Protein AF-A0A1G2WQJ9-F1 (afdb_monomer_lite)

Structure (mmCIF, N/CA/C/O backbone):
data_AF-A0A1G2WQJ9-F1
#
_entry.id   AF-A0A1G2WQJ9-F1
#
loop_
_atom_site.group_PDB
_atom_site.id
_atom_site.type_symbol
_atom_site.label_atom_id
_atom_site.label_alt_id
_atom_site.label_comp_id
_atom_site.label_asym_id
_atom_site.label_entity_id
_atom_site.label_seq_id
_atom_site.pdbx_PDB_ins_code
_atom_site.Cartn_x
_atom_site.Cartn_y
_atom_site.Cartn_z
_atom_site.occupancy
_atom_site.B_iso_or_equiv
_atom_site.auth_seq_id
_atom_site.auth_comp_id
_atom_site.auth_asym_id
_atom_site.auth_atom_id
_atom_site.pdbx_PDB_model_num
ATOM 1 N N . MET A 1 1 ? 14.738 -13.918 -32.608 1.00 37.12 1 MET A N 1
ATOM 2 C CA . MET A 1 1 ? 14.898 -15.028 -31.648 1.00 37.12 1 MET A CA 1
ATOM 3 C C . MET A 1 1 ? 13.658 -15.018 -30.781 1.00 37.12 1 MET A C 1
ATOM 5 O O . MET A 1 1 ? 13.452 -14.040 -30.079 1.00 37.12 1 MET A O 1
ATOM 9 N N . HIS A 1 2 ? 12.778 -16.006 -30.942 1.00 46.88 2 HIS A N 1
ATOM 10 C CA . HIS A 1 2 ? 11.665 -16.205 -30.018 1.00 46.88 2 HIS A CA 1
ATOM 11 C C . HIS A 1 2 ? 12.264 -16.800 -28.750 1.00 46.88 2 HIS A C 1
ATOM 13 O O . HIS A 1 2 ? 12.826 -17.891 -28.797 1.00 46.88 2 HIS A O 1
ATOM 19 N N . GLU A 1 3 ? 12.254 -16.030 -27.671 1.00 46.00 3 GLU A N 1
ATOM 20 C CA . GLU A 1 3 ? 12.701 -16.508 -26.372 1.00 46.00 3 GLU A CA 1
ATOM 21 C C . GLU A 1 3 ? 11.634 -17.474 -25.852 1.00 46.00 3 GLU A C 1
ATOM 23 O O . GLU A 1 3 ? 10.474 -17.106 -25.658 1.00 46.00 3 GLU A O 1
ATOM 28 N N . ASP A 1 4 ? 12.023 -18.742 -25.757 1.00 46.09 4 ASP A N 1
ATOM 29 C CA . ASP A 1 4 ? 11.220 -19.843 -25.244 1.00 46.09 4 ASP A CA 1
ATOM 30 C C . ASP A 1 4 ? 11.005 -19.620 -23.742 1.00 46.09 4 ASP A C 1
ATOM 32 O O . ASP A 1 4 ? 11.846 -19.953 -22.904 1.00 46.09 4 ASP A O 1
ATOM 36 N N . THR A 1 5 ? 9.898 -18.962 -23.396 1.00 47.06 5 THR A N 1
ATOM 37 C CA . THR A 1 5 ? 9.451 -18.802 -22.016 1.00 47.06 5 THR A CA 1
ATOM 38 C C . THR A 1 5 ? 8.873 -20.127 -21.547 1.00 47.06 5 THR A C 1
ATOM 40 O O . THR A 1 5 ? 7.662 -20.353 -21.546 1.00 47.06 5 THR A O 1
ATOM 43 N N . THR A 1 6 ? 9.752 -21.031 -21.113 1.00 49.62 6 THR A N 1
ATOM 44 C CA . THR A 1 6 ? 9.361 -22.164 -20.277 1.00 49.62 6 THR A CA 1
ATOM 45 C C . THR A 1 6 ? 8.461 -21.631 -19.166 1.00 49.62 6 THR A C 1
ATOM 47 O O . THR A 1 6 ? 8.930 -20.887 -18.302 1.00 49.62 6 THR A O 1
ATOM 50 N N . LYS A 1 7 ? 7.160 -21.947 -19.239 1.00 55.94 7 LYS A N 1
ATOM 51 C CA . LYS A 1 7 ? 6.136 -21.548 -18.269 1.00 55.94 7 LYS A CA 1
ATOM 52 C C . LYS A 1 7 ? 6.681 -21.743 -16.859 1.00 55.94 7 LYS A C 1
ATOM 54 O O . LYS A 1 7 ? 6.823 -22.873 -16.392 1.00 55.94 7 LYS A O 1
ATOM 59 N N . THR A 1 8 ? 6.967 -20.646 -16.172 1.00 58.47 8 THR A N 1
ATOM 60 C CA . THR A 1 8 ? 7.079 -20.664 -14.722 1.00 58.47 8 THR A CA 1
ATOM 61 C C . THR A 1 8 ? 5.731 -21.126 -14.178 1.00 58.47 8 THR A C 1
ATOM 63 O O . THR A 1 8 ? 4.676 -20.725 -14.670 1.00 58.47 8 THR A O 1
ATOM 66 N N . ASN A 1 9 ? 5.752 -22.019 -13.191 1.00 75.50 9 ASN A N 1
ATOM 67 C CA . ASN A 1 9 ? 4.560 -22.515 -12.504 1.00 75.50 9 ASN A CA 1
ATOM 68 C C . ASN A 1 9 ? 4.020 -21.415 -11.562 1.00 75.50 9 ASN A C 1
ATOM 70 O O . ASN A 1 9 ? 4.012 -21.567 -10.344 1.00 75.50 9 ASN A O 1
ATOM 74 N N . GLY A 1 10 ? 3.710 -20.250 -12.131 1.00 74.62 10 GLY A N 1
ATOM 75 C CA . GLY A 1 10 ? 3.354 -19.022 -11.435 1.00 74.62 10 GLY A CA 1
ATOM 76 C C . GLY A 1 10 ? 1.956 -18.556 -11.813 1.00 74.62 10 GLY A C 1
ATOM 77 O O . GLY A 1 10 ? 1.449 -18.852 -12.896 1.00 74.62 10 GLY A O 1
ATOM 78 N N . PHE A 1 11 ? 1.334 -17.814 -10.903 1.00 81.50 11 PHE A N 1
ATOM 79 C CA . PHE A 1 11 ? 0.052 -17.175 -11.157 1.00 81.50 11 PHE A CA 1
ATOM 80 C C . PHE A 1 11 ? 0.273 -15.822 -11.847 1.00 81.50 11 PHE A C 1
ATOM 82 O O . PHE A 1 11 ? 1.174 -15.084 -11.441 1.00 81.50 11 PHE A O 1
ATOM 89 N N . PRO A 1 12 ? -0.535 -15.469 -12.864 1.00 85.88 12 PRO A N 1
ATOM 90 C CA . PRO A 1 12 ? -0.572 -14.114 -13.400 1.00 85.88 12 PRO A CA 1
ATOM 91 C C . PRO A 1 12 ? -0.834 -13.092 -12.289 1.00 85.88 12 PRO A C 1
ATOM 93 O O . PRO A 1 12 ? -1.797 -13.243 -11.533 1.00 85.88 12 PRO A O 1
ATOM 96 N N . PHE A 1 13 ? 0.005 -12.059 -12.218 1.00 87.75 13 PHE A N 1
ATOM 97 C CA . PHE A 1 13 ? -0.117 -10.960 -11.264 1.00 87.75 13 PHE A CA 1
ATOM 98 C C . PHE A 1 13 ? -0.275 -9.642 -12.016 1.00 87.75 13 PHE A C 1
ATOM 100 O O . PHE A 1 13 ? 0.522 -9.343 -12.900 1.00 87.75 13 PHE A O 1
ATOM 107 N N . ASP A 1 14 ? -1.314 -8.894 -11.665 1.00 87.25 14 ASP A N 1
ATOM 108 C CA . ASP A 1 14 ? -1.667 -7.585 -12.210 1.00 87.25 14 ASP A CA 1
ATOM 109 C C . ASP A 1 14 ? -1.706 -7.529 -13.749 1.00 87.25 14 ASP A C 1
ATOM 111 O O . ASP A 1 14 ? -1.288 -6.574 -14.396 1.00 87.25 14 ASP A O 1
ATOM 115 N N . MET A 1 15 ? -2.223 -8.602 -14.354 1.00 87.31 15 MET A N 1
ATOM 116 C CA . MET A 1 15 ? -2.439 -8.713 -15.798 1.00 87.31 15 MET A CA 1
ATOM 117 C C . MET A 1 15 ? -3.926 -8.858 -16.117 1.00 87.31 15 MET A C 1
ATOM 119 O O . MET A 1 15 ? -4.692 -9.401 -15.319 1.00 87.31 15 MET A O 1
ATOM 123 N N . PHE A 1 16 ? -4.331 -8.429 -17.315 1.00 76.75 16 PHE A N 1
ATOM 124 C CA . PHE A 1 16 ? -5.705 -8.572 -17.800 1.00 76.75 16 PHE A CA 1
ATOM 125 C C . PHE A 1 16 ? -6.172 -10.037 -17.714 1.00 76.75 16 PHE A C 1
ATOM 127 O O . PHE A 1 16 ? -5.491 -10.936 -18.204 1.00 76.75 16 PHE A O 1
ATOM 134 N N . GLN A 1 17 ? -7.329 -10.267 -17.081 1.00 76.50 17 GLN A N 1
ATOM 135 C CA . GLN A 1 17 ? -7.894 -11.596 -16.773 1.00 76.50 17 GLN A CA 1
ATOM 136 C C . GLN A 1 17 ? -7.048 -12.485 -15.834 1.00 76.50 17 GLN A C 1
ATOM 138 O O . GLN A 1 17 ? -7.333 -13.674 -15.694 1.00 76.50 17 GLN A O 1
ATOM 143 N N . GLY A 1 18 ? -6.031 -11.935 -15.164 1.00 82.94 18 GLY A N 1
ATOM 144 C CA . GLY A 1 18 ? -5.262 -12.647 -14.146 1.00 82.94 18 GLY A CA 1
ATOM 145 C C . GLY A 1 18 ? -6.071 -12.913 -12.873 1.00 82.94 18 GLY A C 1
ATOM 146 O O . GLY A 1 18 ? -6.929 -12.119 -12.490 1.00 82.94 18 GLY A O 1
ATOM 147 N N . GLU A 1 19 ? -5.779 -14.026 -12.195 1.00 81.25 19 GLU A N 1
ATOM 148 C CA . GLU A 1 19 ? -6.438 -14.395 -10.932 1.00 81.25 19 GLU A CA 1
ATOM 149 C C . GLU A 1 19 ? -6.167 -13.376 -9.813 1.00 81.25 19 GLU A C 1
ATOM 151 O O . GLU A 1 19 ? -7.062 -13.068 -9.022 1.00 81.25 19 GLU A O 1
ATOM 156 N N . PHE A 1 20 ? -4.955 -12.816 -9.791 1.00 88.56 20 PHE A N 1
ATOM 157 C CA . PHE A 1 20 ? -4.565 -11.700 -8.935 1.00 88.56 20 PHE A CA 1
ATOM 158 C C . PHE A 1 20 ? -4.399 -10.456 -9.800 1.00 88.56 20 PHE A C 1
ATOM 160 O O . PHE A 1 20 ? -3.312 -10.161 -10.277 1.00 88.56 20 PHE A O 1
ATOM 167 N N . SER A 1 21 ? -5.499 -9.757 -10.041 1.00 91.88 21 SER A N 1
ATOM 168 C CA . SER A 1 21 ? -5.535 -8.481 -10.755 1.00 91.88 21 SER A CA 1
ATOM 169 C C . SER A 1 21 ? -6.535 -7.558 -10.060 1.00 91.88 21 SER A C 1
ATOM 171 O O . SER A 1 21 ? -7.175 -7.957 -9.083 1.00 91.88 21 SER A O 1
ATOM 173 N N . HIS A 1 22 ? -6.695 -6.349 -10.577 1.00 93.25 22 HIS A N 1
ATOM 174 C CA . HIS A 1 22 ? -7.770 -5.447 -10.204 1.00 93.25 22 HIS A CA 1
ATOM 175 C C . HIS A 1 22 ? -9.140 -6.127 -10.376 1.00 93.25 22 HIS A C 1
ATOM 177 O O . HIS A 1 22 ? -9.398 -6.795 -11.383 1.00 93.25 22 HIS A O 1
ATOM 183 N N . GLN A 1 23 ? -10.024 -5.985 -9.385 1.00 90.94 23 GLN A N 1
ATOM 184 C CA . GLN A 1 23 ? -11.363 -6.591 -9.390 1.00 90.94 23 GLN A CA 1
ATOM 185 C C . GLN A 1 23 ? -12.415 -5.567 -8.972 1.00 90.94 23 GLN A C 1
ATOM 187 O O . GLN A 1 23 ? -12.516 -5.214 -7.795 1.00 90.94 23 GLN A O 1
ATOM 192 N N . GLY A 1 24 ? -13.229 -5.119 -9.930 1.00 91.25 24 GLY A N 1
ATOM 193 C CA . GLY A 1 24 ? -14.137 -3.994 -9.708 1.00 91.25 24 GLY A CA 1
ATOM 194 C C . GLY A 1 24 ? -13.338 -2.760 -9.296 1.00 91.25 24 GLY A C 1
ATOM 195 O O . GLY A 1 24 ? -12.385 -2.400 -9.979 1.00 91.25 24 GLY A O 1
ATOM 196 N N . ASP A 1 25 ? -13.682 -2.184 -8.147 1.00 94.06 25 ASP A N 1
ATOM 197 C CA . ASP A 1 25 ? -12.982 -1.022 -7.593 1.00 94.06 25 ASP A CA 1
ATOM 198 C C . ASP A 1 25 ? -11.796 -1.403 -6.695 1.00 94.06 25 ASP A C 1
ATOM 200 O O . ASP A 1 25 ? -11.297 -0.552 -5.977 1.00 94.06 25 ASP A O 1
ATOM 204 N N . ASN A 1 26 ? -11.385 -2.669 -6.628 1.00 95.50 26 ASN A N 1
ATOM 205 C CA . ASN A 1 26 ? -10.284 -3.077 -5.755 1.00 95.50 26 ASN A CA 1
ATOM 206 C C . ASN A 1 26 ? -8.970 -3.128 -6.535 1.00 95.50 26 ASN A C 1
ATOM 208 O O . ASN A 1 26 ? -8.913 -3.764 -7.595 1.00 95.50 26 ASN A O 1
ATOM 212 N N . CYS A 1 27 ? -7.900 -2.576 -5.960 1.00 96.56 27 CYS A N 1
ATOM 213 C CA . CYS A 1 27 ? -6.543 -2.812 -6.447 1.00 96.56 27 CYS A CA 1
ATOM 214 C C . CYS A 1 27 ? -6.137 -4.285 -6.266 1.00 96.56 27 CYS A C 1
ATOM 216 O O . CYS A 1 27 ? -6.807 -5.073 -5.576 1.00 96.56 27 CYS A O 1
ATOM 218 N N . THR A 1 28 ? -5.015 -4.692 -6.863 1.00 95.81 28 THR A N 1
ATOM 219 C CA . THR A 1 28 ? -4.545 -6.085 -6.753 1.00 95.81 28 THR A CA 1
ATOM 220 C C . THR A 1 28 ? -4.282 -6.486 -5.291 1.00 95.81 28 THR A C 1
ATOM 222 O O . THR A 1 28 ? -4.615 -7.603 -4.887 1.00 95.81 28 THR A O 1
ATOM 225 N N . PHE A 1 29 ? -3.781 -5.575 -4.449 1.00 97.19 29 PHE A N 1
ATOM 226 C CA . PHE A 1 29 ? -3.535 -5.863 -3.031 1.00 97.19 29 PHE A CA 1
ATOM 227 C C . PHE A 1 29 ? -4.833 -6.073 -2.231 1.00 97.19 29 PHE A C 1
ATOM 229 O O . PHE A 1 29 ? -4.945 -7.045 -1.480 1.00 97.19 29 PHE A O 1
ATOM 236 N N . GLU A 1 30 ? -5.856 -5.241 -2.440 1.00 97.69 30 GLU A N 1
ATOM 237 C CA . GLU A 1 30 ? -7.191 -5.441 -1.854 1.00 97.69 30 GLU A CA 1
ATOM 238 C C . GLU A 1 30 ? -7.811 -6.772 -2.303 1.00 97.69 30 GLU A C 1
ATOM 240 O O . GLU A 1 30 ? -8.378 -7.516 -1.497 1.00 97.69 30 GLU A O 1
ATOM 245 N N . THR A 1 31 ? -7.648 -7.116 -3.584 1.00 95.88 31 THR A N 1
ATOM 246 C CA . THR A 1 31 ? -8.094 -8.401 -4.135 1.00 95.88 31 THR A CA 1
ATOM 247 C C . THR A 1 31 ? -7.426 -9.578 -3.427 1.00 95.88 31 THR A C 1
ATOM 249 O O . THR A 1 31 ? -8.108 -10.547 -3.083 1.00 95.88 31 THR A O 1
ATOM 252 N N . MET A 1 32 ? -6.123 -9.494 -3.141 1.00 95.88 32 MET A N 1
ATOM 253 C CA . MET A 1 32 ? -5.406 -10.523 -2.383 1.00 95.88 32 MET A CA 1
ATOM 254 C C . MET A 1 32 ? -5.932 -10.659 -0.949 1.00 95.88 32 MET A C 1
ATOM 256 O O . MET A 1 32 ? -6.200 -11.781 -0.516 1.00 95.88 32 MET A O 1
ATOM 260 N N . LEU A 1 33 ? -6.137 -9.551 -0.223 1.00 97.25 33 LEU A N 1
ATOM 261 C CA . LEU A 1 33 ? -6.694 -9.602 1.138 1.00 97.25 33 LEU A CA 1
ATOM 262 C C . LEU A 1 33 ? -8.055 -10.313 1.160 1.00 97.25 33 LEU A C 1
ATOM 264 O O . LEU A 1 33 ? -8.294 -11.171 2.016 1.00 97.25 33 LEU A O 1
ATOM 268 N N . ASN A 1 34 ? -8.912 -10.010 0.180 1.00 95.38 34 ASN A N 1
ATOM 269 C CA . ASN A 1 34 ? -10.224 -10.633 0.025 1.00 95.38 34 ASN A CA 1
ATOM 270 C C . ASN A 1 34 ? -10.121 -12.129 -0.317 1.00 95.38 34 ASN A C 1
ATOM 272 O O . ASN A 1 34 ? -10.747 -12.956 0.348 1.00 95.38 34 ASN A O 1
ATOM 276 N N . ARG A 1 35 ? -9.309 -12.495 -1.319 1.00 94.06 35 ARG A N 1
ATOM 277 C CA . ARG A 1 35 ? -9.123 -13.885 -1.781 1.00 94.06 35 ARG A CA 1
ATOM 278 C C . ARG A 1 35 ? -8.580 -14.801 -0.688 1.00 94.06 35 ARG A C 1
ATOM 280 O O . ARG A 1 35 ? -9.046 -15.929 -0.555 1.00 94.06 35 ARG A O 1
ATOM 287 N N . PHE A 1 36 ? -7.628 -14.314 0.103 1.00 95.75 36 PHE A N 1
ATOM 288 C CA . PHE A 1 36 ? -7.013 -15.082 1.186 1.00 95.75 36 PHE A CA 1
ATOM 289 C C . PHE A 1 36 ? -7.737 -14.936 2.532 1.00 95.75 36 PHE A C 1
ATOM 291 O O . PHE A 1 36 ? -7.288 -15.503 3.527 1.00 95.75 36 PHE A O 1
ATOM 298 N N . ASN A 1 37 ? -8.863 -14.211 2.581 1.00 97.00 37 ASN A N 1
ATOM 299 C CA . ASN A 1 37 ? -9.647 -13.975 3.797 1.00 97.00 37 ASN A CA 1
ATOM 300 C C . ASN A 1 37 ? -8.790 -13.422 4.961 1.00 97.00 37 ASN A C 1
ATOM 302 O O . ASN A 1 37 ? -8.952 -13.805 6.124 1.00 97.00 37 ASN A O 1
ATOM 306 N N . ILE A 1 38 ? -7.862 -12.517 4.643 1.00 98.06 38 ILE A N 1
ATOM 307 C CA . ILE A 1 38 ? -6.971 -11.881 5.616 1.00 98.06 38 ILE A CA 1
ATOM 308 C C . ILE A 1 38 ? -7.736 -10.744 6.299 1.00 98.06 38 ILE A C 1
ATOM 310 O O . ILE A 1 38 ? -8.108 -9.759 5.669 1.00 98.06 38 ILE A O 1
ATOM 314 N N . LYS A 1 39 ? -7.978 -10.874 7.609 1.00 96.62 39 LYS A N 1
ATOM 315 C CA . LYS A 1 39 ? -8.798 -9.931 8.403 1.00 96.62 39 LYS A CA 1
ATOM 316 C C . LYS A 1 39 ? -7.977 -9.009 9.305 1.00 96.62 39 LYS A C 1
ATOM 318 O O . LYS A 1 39 ? -8.445 -8.586 10.364 1.00 96.62 39 LYS A O 1
ATOM 323 N N . ASP A 1 40 ? -6.749 -8.712 8.903 1.00 97.62 40 ASP A N 1
ATOM 324 C CA . ASP A 1 40 ? -5.882 -7.813 9.652 1.00 97.62 40 ASP A CA 1
ATOM 325 C C . ASP A 1 40 ? -6.292 -6.346 9.429 1.00 97.62 40 ASP A C 1
ATOM 327 O O . ASP A 1 40 ? -6.382 -5.861 8.300 1.00 97.62 40 ASP A O 1
ATOM 331 N N . LYS A 1 41 ? -6.565 -5.631 10.526 1.00 96.62 41 LYS A N 1
ATOM 332 C CA . LYS A 1 41 ? -7.013 -4.230 10.476 1.00 96.62 41 LYS A CA 1
ATOM 333 C C . LYS A 1 41 ? -5.922 -3.283 9.976 1.00 96.62 41 LYS A C 1
ATOM 335 O O . LYS A 1 41 ? -6.242 -2.280 9.349 1.00 96.62 41 LYS A O 1
ATOM 340 N N . ILE A 1 42 ? -4.659 -3.582 10.266 1.00 97.38 42 ILE A N 1
ATOM 341 C CA . ILE A 1 42 ? -3.521 -2.779 9.825 1.00 97.38 42 ILE A CA 1
ATOM 342 C C . ILE A 1 42 ? -3.283 -3.004 8.335 1.00 97.38 42 ILE A C 1
ATOM 344 O O . ILE A 1 42 ? -3.135 -2.030 7.603 1.00 97.38 42 ILE A O 1
ATOM 348 N N . LEU A 1 43 ? -3.359 -4.251 7.858 1.00 98.06 43 LEU A N 1
ATOM 349 C CA . LEU A 1 43 ? -3.288 -4.523 6.418 1.00 98.06 43 LEU A CA 1
ATOM 350 C C . LEU A 1 43 ? -4.445 -3.883 5.652 1.00 98.06 43 LEU A C 1
ATOM 352 O O . LEU A 1 43 ? -4.217 -3.364 4.566 1.00 98.06 43 LEU A O 1
ATOM 356 N N . LYS A 1 44 ? -5.652 -3.833 6.231 1.00 97.81 44 LYS A N 1
ATOM 357 C CA . LYS A 1 44 ? -6.754 -3.059 5.648 1.00 97.81 44 LYS A CA 1
ATOM 358 C C . LYS A 1 44 ? -6.426 -1.565 5.563 1.00 97.81 44 LYS A C 1
ATOM 360 O O . LYS A 1 44 ? -6.701 -0.932 4.553 1.00 97.81 44 LYS A O 1
ATOM 365 N N . ASN A 1 45 ? -5.802 -0.988 6.589 1.00 97.56 45 ASN A N 1
ATOM 366 C CA . ASN A 1 45 ? -5.407 0.417 6.512 1.00 97.56 45 ASN A CA 1
ATOM 367 C C . ASN A 1 45 ? -4.370 0.665 5.409 1.00 97.56 45 ASN A C 1
ATOM 369 O O . ASN A 1 45 ? -4.469 1.655 4.684 1.00 97.56 45 ASN A O 1
ATOM 373 N N . ILE A 1 46 ? -3.399 -0.242 5.277 1.00 98.19 46 ILE A N 1
ATOM 374 C CA . ILE A 1 46 ? -2.391 -0.203 4.213 1.00 98.19 46 ILE A CA 1
ATOM 375 C C . ILE A 1 46 ? -3.037 -0.409 2.843 1.00 98.19 46 ILE A C 1
ATOM 377 O O . ILE A 1 46 ? -2.616 0.236 1.891 1.00 98.19 46 ILE A O 1
ATOM 381 N N . SER A 1 47 ? -4.074 -1.241 2.716 1.00 98.25 47 SER A N 1
ATOM 382 C CA . SER A 1 47 ? -4.726 -1.446 1.422 1.00 98.25 47 SER A CA 1
ATOM 383 C C . SER A 1 47 ? -5.414 -0.193 0.905 1.00 98.25 47 SER A C 1
ATOM 385 O O . SER A 1 47 ? -5.316 0.088 -0.280 1.00 98.25 47 SER A O 1
ATOM 387 N N . GLU A 1 48 ? -6.008 0.606 1.790 1.00 98.31 48 GLU A N 1
ATOM 388 C CA . GLU A 1 48 ? -6.563 1.919 1.438 1.00 98.31 48 GLU A CA 1
ATOM 389 C C . GLU A 1 48 ? -5.461 2.898 0.978 1.00 98.31 48 GLU A C 1
ATOM 391 O O . GLU A 1 48 ? -5.662 3.661 0.038 1.00 98.31 48 GLU A O 1
ATOM 396 N N . ILE A 1 49 ? -4.266 2.839 1.585 1.00 98.31 49 ILE A N 1
ATOM 397 C CA . ILE A 1 49 ? -3.095 3.621 1.142 1.00 98.31 49 ILE A CA 1
ATOM 398 C C . ILE A 1 49 ? -2.655 3.179 -0.255 1.00 98.31 49 ILE A C 1
ATOM 400 O O . ILE A 1 49 ? -2.448 4.018 -1.124 1.00 98.31 49 ILE A O 1
ATOM 404 N N . VAL A 1 50 ? -2.497 1.870 -0.471 1.00 98.12 50 VAL A N 1
ATOM 405 C CA . VAL A 1 50 ? -2.066 1.311 -1.761 1.00 98.12 50 VAL A CA 1
ATOM 406 C C . VAL A 1 50 ? -3.089 1.617 -2.852 1.00 98.12 50 VAL A C 1
ATOM 408 O O . VAL A 1 50 ? -2.692 1.987 -3.948 1.00 98.12 50 VAL A O 1
ATOM 411 N N . HIS A 1 51 ? -4.383 1.530 -2.546 1.00 98.38 51 HIS A N 1
ATOM 412 C CA . HIS A 1 51 ? -5.461 1.875 -3.467 1.00 9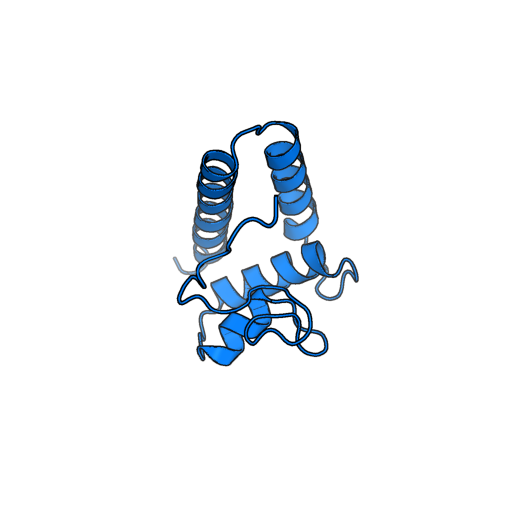8.38 51 HIS A CA 1
ATOM 413 C C . HIS A 1 51 ? -5.337 3.310 -3.987 1.00 98.38 51 HIS A C 1
ATOM 415 O O . HIS A 1 51 ? -5.311 3.517 -5.198 1.00 98.38 51 HIS A O 1
ATOM 421 N N . ASP A 1 52 ? -5.196 4.293 -3.091 1.00 97.75 52 ASP A N 1
ATOM 422 C CA . ASP A 1 52 ? -5.082 5.702 -3.486 1.00 97.75 52 ASP A CA 1
ATOM 423 C C . ASP A 1 52 ? -3.840 5.954 -4.373 1.00 97.75 52 ASP A C 1
ATOM 425 O O . ASP A 1 52 ? -3.851 6.851 -5.217 1.00 97.75 52 ASP A O 1
ATOM 429 N N . ILE A 1 53 ? -2.767 5.169 -4.203 1.00 97.44 53 ILE A N 1
ATOM 430 C CA . ILE A 1 53 ? -1.540 5.255 -5.016 1.00 97.44 53 ILE A CA 1
ATOM 431 C C . ILE A 1 53 ? -1.731 4.604 -6.394 1.00 97.44 53 ILE A C 1
ATOM 433 O O . ILE A 1 53 ? -1.287 5.157 -7.404 1.00 97.44 53 ILE A O 1
ATOM 437 N N . ASP A 1 54 ? -2.367 3.434 -6.425 1.00 96.75 54 ASP A N 1
ATOM 438 C CA . ASP A 1 54 ? -2.511 2.584 -7.608 1.00 96.75 54 ASP A CA 1
ATOM 439 C C . ASP A 1 54 ? -3.605 3.114 -8.552 1.00 96.75 54 ASP A C 1
ATOM 441 O O . ASP A 1 54 ? -3.344 3.399 -9.723 1.00 96.75 54 ASP A O 1
ATOM 445 N N . LEU A 1 55 ? -4.809 3.369 -8.022 1.00 96.00 55 LEU A N 1
ATOM 446 C CA . LEU A 1 55 ? -5.964 3.830 -8.804 1.00 96.00 55 LEU A CA 1
ATOM 447 C C . LEU A 1 55 ? -5.992 5.349 -9.011 1.00 96.00 55 LEU A C 1
ATOM 449 O O . LEU A 1 55 ? -6.573 5.818 -9.991 1.00 96.00 55 LEU A O 1
ATOM 453 N N . LYS A 1 56 ? -5.351 6.125 -8.125 1.00 94.19 56 LYS A N 1
ATOM 454 C CA . LYS A 1 56 ? -5.272 7.599 -8.198 1.00 94.19 56 LYS A CA 1
ATOM 455 C C . LYS A 1 56 ? -6.636 8.298 -8.261 1.00 94.19 56 LYS A C 1
ATOM 457 O O . LYS A 1 56 ? -6.752 9.378 -8.840 1.00 94.19 56 LYS A O 1
ATOM 462 N N . ASP A 1 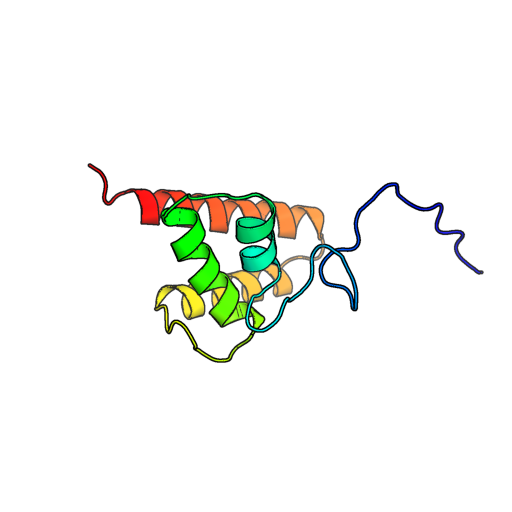57 ? -7.655 7.697 -7.659 1.00 94.62 57 ASP A N 1
ATOM 463 C CA . ASP A 1 57 ? -9.015 8.238 -7.577 1.00 94.62 57 ASP A CA 1
ATOM 464 C C . ASP A 1 57 ? -9.299 8.963 -6.246 1.00 94.62 57 ASP A C 1
ATOM 466 O O . ASP A 1 57 ? -10.374 9.534 -6.071 1.00 94.62 57 ASP A O 1
ATOM 470 N N . GLU A 1 58 ? -8.323 8.970 -5.328 1.00 92.62 58 GLU A N 1
ATOM 471 C CA . GLU A 1 58 ? -8.408 9.544 -3.978 1.00 92.62 58 GLU A CA 1
ATOM 472 C C . GLU A 1 58 ? -9.620 9.026 -3.167 1.00 92.62 58 GLU A C 1
ATOM 474 O O . GLU A 1 58 ? -10.141 9.738 -2.303 1.00 92.62 58 GLU A O 1
ATOM 479 N N . LYS A 1 59 ? -10.068 7.785 -3.417 1.00 96.38 59 LYS A N 1
ATOM 480 C CA . LYS A 1 59 ? -11.253 7.187 -2.781 1.00 96.38 59 LYS A CA 1
ATOM 481 C C . LYS A 1 59 ? -11.199 7.191 -1.255 1.00 96.38 59 LYS A C 1
ATOM 483 O O . LYS A 1 59 ? -12.225 7.435 -0.614 1.00 96.38 59 LYS A O 1
ATOM 488 N N . PHE A 1 60 ? -10.042 6.897 -0.662 1.00 97.25 60 PHE A N 1
ATOM 489 C CA . PHE A 1 60 ? -9.893 6.817 0.795 1.00 97.25 60 PHE A CA 1
ATOM 490 C C . PHE A 1 60 ? -9.298 8.087 1.406 1.00 97.25 60 PHE A C 1
ATOM 492 O O . PHE A 1 60 ? -9.539 8.381 2.581 1.00 97.25 60 PHE A O 1
ATOM 499 N N . GLY A 1 61 ? -8.546 8.861 0.623 1.00 95.06 61 GLY A N 1
ATOM 500 C CA . GLY A 1 61 ? -8.014 10.161 1.025 1.00 95.06 61 GLY A CA 1
ATOM 501 C C . GLY A 1 61 ? -7.014 10.079 2.181 1.00 95.06 61 GLY A C 1
ATOM 502 O O . GLY A 1 61 ? -6.953 10.990 3.017 1.00 95.06 61 GLY A O 1
ATOM 503 N N . ARG A 1 62 ? -6.234 8.992 2.273 1.00 93.12 62 ARG A N 1
AT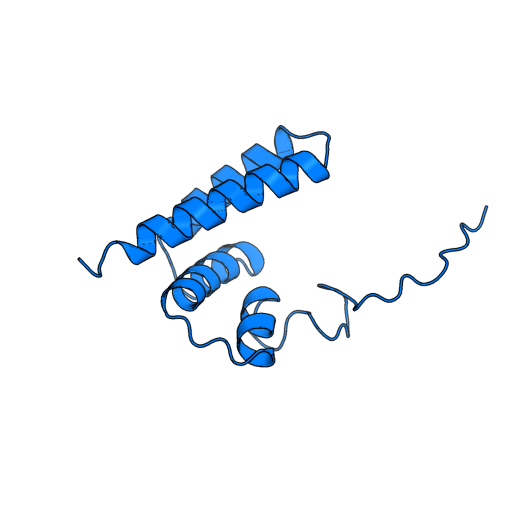OM 504 C CA . ARG A 1 62 ? -5.261 8.830 3.364 1.00 93.12 62 ARG A CA 1
ATOM 505 C C . ARG A 1 62 ? -4.093 9.800 3.220 1.00 93.12 62 ARG A C 1
ATOM 507 O O . ARG A 1 62 ? -3.474 9.912 2.163 1.00 93.12 62 ARG A O 1
ATOM 514 N N . LYS A 1 63 ? -3.723 10.474 4.314 1.00 93.31 63 LYS A N 1
ATOM 515 C CA . LYS A 1 63 ? -2.606 11.440 4.313 1.00 93.31 63 LYS A CA 1
ATOM 516 C C . LYS A 1 63 ? -1.272 10.759 4.006 1.00 93.31 63 LYS A C 1
ATOM 518 O O . LYS A 1 63 ? -0.413 11.350 3.357 1.00 93.31 63 LYS A O 1
ATOM 523 N N . GLU A 1 64 ? -1.121 9.518 4.455 1.00 95.94 64 GLU A N 1
ATOM 524 C CA . GLU A 1 64 ? 0.056 8.681 4.257 1.00 95.94 64 GLU A CA 1
ATOM 525 C C . GLU A 1 64 ? 0.296 8.368 2.773 1.00 95.94 64 GLU A C 1
ATOM 527 O O . GLU A 1 64 ? 1.451 8.288 2.361 1.00 95.94 64 GLU A O 1
ATOM 532 N N . ALA A 1 65 ? -0.760 8.261 1.953 1.00 97.38 65 ALA A N 1
ATOM 533 C CA . ALA A 1 65 ? -0.660 7.854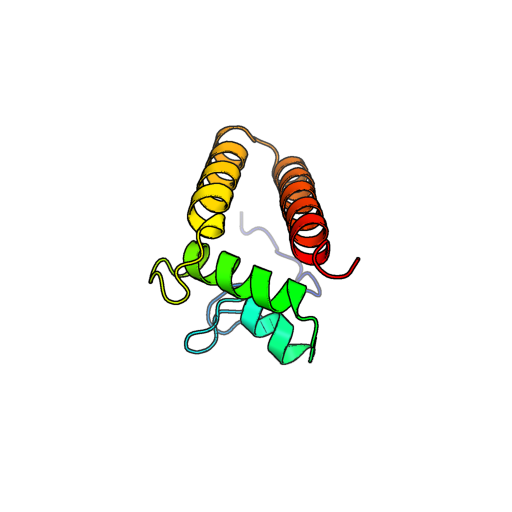 0.549 1.00 97.38 65 ALA A CA 1
ATOM 534 C C . ALA A 1 65 ? 0.258 8.765 -0.270 1.00 97.38 65 ALA A C 1
ATOM 536 O O . ALA A 1 65 ? 1.162 8.278 -0.944 1.00 97.38 65 ALA A O 1
ATOM 537 N N . LYS A 1 66 ? 0.118 10.090 -0.134 1.00 96.19 66 LYS A N 1
ATOM 538 C CA . LYS A 1 66 ? 0.972 11.057 -0.852 1.00 96.19 66 LYS A CA 1
ATOM 539 C C . LYS A 1 66 ? 2.443 10.949 -0.440 1.00 96.19 66 LYS A C 1
ATOM 541 O O . LYS A 1 66 ? 3.333 11.099 -1.276 1.00 96.19 66 LYS A O 1
ATOM 546 N N . GLY A 1 67 ? 2.702 10.684 0.841 1.00 96.88 67 GLY A N 1
ATOM 547 C CA . GLY A 1 67 ? 4.057 10.499 1.361 1.00 96.88 67 GLY A CA 1
ATOM 548 C C . GLY A 1 67 ? 4.697 9.207 0.858 1.00 96.88 67 GLY A C 1
ATOM 549 O O . GLY A 1 67 ? 5.827 9.231 0.371 1.00 96.88 67 GLY A O 1
ATOM 550 N N . ILE A 1 68 ? 3.960 8.096 0.925 1.00 98.00 68 ILE A N 1
ATOM 551 C CA . ILE A 1 68 ? 4.428 6.790 0.454 1.00 98.00 68 ILE A CA 1
ATOM 552 C C . ILE A 1 68 ? 4.644 6.803 -1.062 1.00 98.00 68 ILE A C 1
ATOM 554 O O . ILE A 1 68 ? 5.714 6.398 -1.504 1.00 98.00 68 ILE A O 1
ATOM 558 N N . ASP A 1 69 ? 3.721 7.354 -1.854 1.00 97.75 69 ASP A N 1
ATOM 559 C CA . ASP A 1 69 ? 3.900 7.520 -3.305 1.00 97.75 69 ASP A CA 1
ATOM 560 C C . ASP A 1 69 ? 5.179 8.303 -3.644 1.00 97.75 69 ASP A C 1
ATOM 562 O O . ASP A 1 69 ? 5.982 7.878 -4.475 1.00 97.75 69 ASP A O 1
ATOM 566 N N . CYS A 1 70 ? 5.425 9.420 -2.950 1.00 98.12 70 CYS A N 1
ATOM 567 C CA . CYS A 1 70 ? 6.641 10.207 -3.147 1.00 98.12 70 CYS A CA 1
ATOM 568 C C . CYS A 1 70 ? 7.917 9.396 -2.857 1.00 98.12 70 CYS A C 1
ATOM 570 O O . CYS A 1 70 ? 8.888 9.484 -3.612 1.00 98.12 70 CYS A O 1
ATOM 572 N N . ILE A 1 71 ? 7.924 8.601 -1.781 1.00 98.00 71 ILE A N 1
ATOM 573 C CA . ILE A 1 71 ? 9.056 7.731 -1.431 1.00 98.00 71 ILE A CA 1
ATOM 574 C C . ILE A 1 71 ? 9.251 6.655 -2.503 1.00 98.00 71 ILE A C 1
ATOM 576 O O . ILE A 1 71 ? 10.373 6.469 -2.974 1.00 98.00 71 ILE A O 1
ATOM 580 N N . LEU A 1 72 ? 8.179 5.975 -2.922 1.00 97.44 72 LEU A N 1
ATOM 581 C CA . LEU A 1 72 ? 8.237 4.912 -3.928 1.00 97.44 72 LEU A CA 1
ATOM 582 C C . LEU A 1 72 ? 8.751 5.436 -5.274 1.00 97.44 72 LEU A C 1
ATOM 584 O O . LEU A 1 72 ? 9.636 4.815 -5.864 1.00 97.44 72 LEU A O 1
ATOM 588 N N . ARG A 1 73 ? 8.286 6.608 -5.727 1.00 97.62 73 ARG A N 1
ATOM 589 C CA . ARG A 1 73 ? 8.813 7.268 -6.935 1.00 97.62 73 ARG A CA 1
ATOM 590 C C . ARG A 1 73 ? 10.306 7.554 -6.827 1.00 97.62 73 ARG A C 1
ATOM 592 O O . ARG A 1 73 ? 11.060 7.176 -7.720 1.00 97.62 73 ARG A O 1
ATOM 599 N N . GLY A 1 74 ? 10.751 8.108 -5.700 1.00 98.06 74 GLY A N 1
ATOM 600 C CA . GLY A 1 74 ? 12.175 8.325 -5.451 1.00 98.06 74 GLY A CA 1
ATOM 601 C C . GLY A 1 74 ? 12.988 7.025 -5.450 1.00 98.06 74 GLY A C 1
ATOM 602 O O . GLY A 1 74 ? 14.088 6.987 -6.003 1.00 98.06 74 GLY A O 1
ATOM 603 N N . LEU A 1 75 ? 12.458 5.939 -4.879 1.00 97.25 75 LEU A N 1
ATOM 604 C CA . LEU A 1 75 ? 13.112 4.628 -4.906 1.00 97.25 75 LEU A CA 1
ATOM 605 C C . LEU A 1 75 ? 13.254 4.087 -6.334 1.00 97.25 75 LEU A C 1
ATOM 607 O O . LEU A 1 75 ? 14.332 3.594 -6.676 1.00 97.25 75 LEU A O 1
ATOM 611 N N . MET A 1 76 ? 12.206 4.206 -7.156 1.00 96.25 76 MET A N 1
ATOM 612 C CA . MET A 1 76 ? 12.216 3.785 -8.561 1.00 96.25 76 MET A CA 1
ATOM 613 C C . MET A 1 76 ? 13.233 4.583 -9.383 1.00 96.25 76 MET A C 1
ATOM 615 O O . MET A 1 76 ? 14.047 3.996 -10.088 1.00 96.25 76 MET A O 1
ATOM 619 N N . GLU A 1 77 ? 13.256 5.909 -9.240 1.00 96.88 77 GLU A N 1
ATOM 620 C CA . GLU A 1 77 ? 14.188 6.784 -9.967 1.00 96.88 77 GLU A CA 1
ATOM 621 C C . GLU A 1 77 ? 15.660 6.531 -9.597 1.00 96.88 77 GLU A C 1
ATOM 623 O O . GLU A 1 77 ? 16.558 6.686 -10.426 1.00 96.88 77 GLU A O 1
ATOM 628 N N . ASN A 1 78 ? 15.922 6.118 -8.353 1.00 94.44 78 ASN A N 1
ATOM 629 C CA . ASN A 1 78 ? 17.274 5.931 -7.822 1.00 94.44 78 ASN A CA 1
ATOM 630 C C . ASN A 1 78 ? 17.742 4.466 -7.797 1.00 94.44 78 ASN A C 1
ATOM 632 O O . ASN A 1 78 ? 18.805 4.171 -7.237 1.00 94.44 78 ASN A O 1
ATOM 636 N N . SER A 1 79 ? 16.985 3.533 -8.383 1.00 93.69 79 SER A N 1
ATOM 637 C CA . SER A 1 79 ? 17.370 2.122 -8.450 1.00 93.69 79 SER A CA 1
ATOM 638 C C . SER A 1 79 ? 17.516 1.642 -9.889 1.00 93.69 79 SER A C 1
ATOM 640 O O . SER A 1 79 ? 16.632 1.811 -10.714 1.00 93.69 79 SER A O 1
ATOM 642 N N . LYS A 1 80 ? 18.642 0.983 -10.180 1.00 93.69 80 LYS A N 1
ATOM 643 C CA . LYS A 1 80 ? 18.878 0.255 -11.444 1.00 93.69 80 LYS A CA 1
ATOM 644 C C . LYS A 1 80 ? 18.759 -1.262 -11.279 1.00 93.69 80 LYS A C 1
ATOM 646 O O . LYS A 1 80 ? 19.103 -2.011 -12.186 1.00 93.69 80 LYS A O 1
ATOM 651 N N . ASN A 1 81 ? 18.400 -1.713 -10.078 1.00 96.31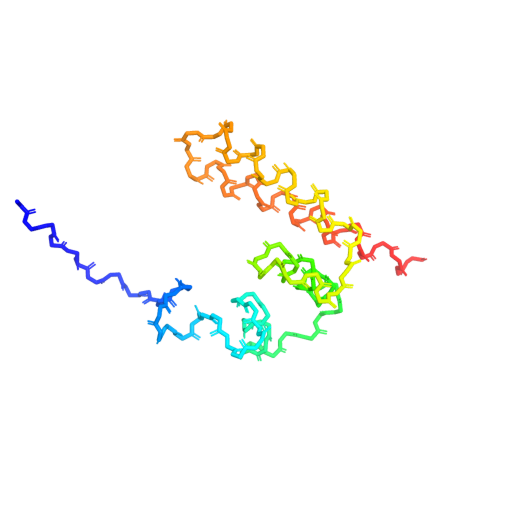 81 ASN A N 1
ATOM 652 C CA . ASN A 1 81 ? 18.336 -3.119 -9.714 1.00 96.31 81 ASN A CA 1
ATOM 653 C C . ASN A 1 81 ? 16.982 -3.398 -9.063 1.00 96.31 81 ASN A C 1
ATOM 655 O O . ASN A 1 81 ? 16.721 -2.938 -7.948 1.00 96.31 81 ASN A O 1
ATOM 659 N N . ASP A 1 82 ? 16.161 -4.178 -9.757 1.00 95.06 82 ASP A N 1
ATOM 660 C CA . ASP A 1 82 ? 14.788 -4.478 -9.351 1.00 95.06 82 ASP A CA 1
ATOM 661 C C . ASP A 1 82 ? 14.730 -5.243 -8.032 1.00 95.06 82 ASP A C 1
ATOM 663 O O . ASP A 1 82 ? 13.892 -4.955 -7.184 1.00 95.06 82 ASP A O 1
ATOM 667 N N . LYS A 1 83 ? 15.675 -6.160 -7.791 1.00 95.62 83 LYS A N 1
ATOM 668 C CA . LYS A 1 83 ? 15.740 -6.896 -6.524 1.00 95.62 83 LYS A CA 1
ATOM 669 C C . LYS A 1 83 ? 15.988 -5.951 -5.349 1.00 95.62 83 LYS A C 1
ATOM 671 O O . LYS A 1 83 ? 15.315 -6.041 -4.329 1.00 95.62 83 LYS A O 1
ATOM 676 N N . LYS A 1 84 ? 16.919 -5.008 -5.508 1.00 95.44 84 LYS A N 1
ATOM 677 C CA . LYS A 1 84 ? 17.218 -4.013 -4.470 1.00 95.44 84 LYS A CA 1
ATOM 678 C C . LYS A 1 84 ? 16.076 -3.011 -4.284 1.00 95.44 84 LYS A C 1
ATOM 680 O O . LYS A 1 84 ? 15.846 -2.542 -3.173 1.00 95.44 84 LYS A O 1
ATOM 685 N N . LEU A 1 85 ? 15.383 -2.662 -5.369 1.00 97.25 85 LEU A N 1
ATOM 686 C CA . LEU A 1 85 ? 14.178 -1.838 -5.311 1.00 97.25 85 LEU A CA 1
ATOM 687 C C . LEU A 1 85 ? 13.087 -2.542 -4.495 1.00 97.25 85 LEU A C 1
ATOM 689 O O . LEU A 1 85 ? 12.511 -1.929 -3.601 1.00 97.25 85 LEU A O 1
ATOM 693 N N . LEU A 1 86 ? 12.873 -3.833 -4.754 1.00 96.50 86 LEU A N 1
ATOM 694 C CA . LEU A 1 86 ? 11.900 -4.658 -4.048 1.00 96.50 86 LEU A CA 1
ATOM 695 C C . LEU A 1 86 ? 12.224 -4.779 -2.552 1.00 96.50 86 LEU A C 1
ATOM 697 O O . LEU A 1 86 ? 11.351 -4.536 -1.726 1.00 96.50 86 LEU A O 1
ATOM 701 N N . GLU A 1 87 ? 13.479 -5.074 -2.198 1.00 97.31 87 GLU A N 1
ATOM 702 C CA . GLU A 1 87 ? 13.935 -5.147 -0.799 1.00 97.31 87 GLU A CA 1
ATOM 703 C C . GLU A 1 87 ? 13.658 -3.837 -0.040 1.00 97.31 87 GLU A C 1
ATOM 705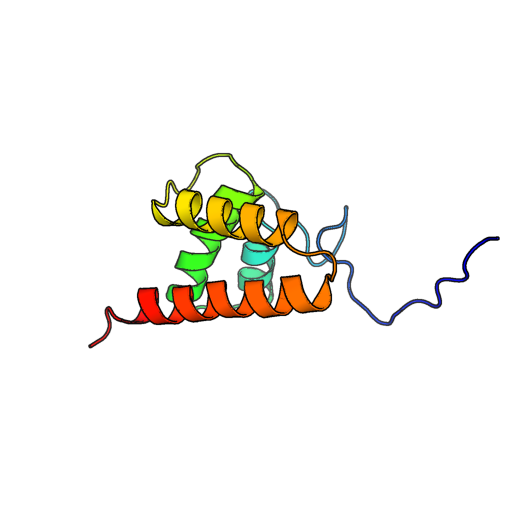 O O . GLU A 1 87 ? 13.096 -3.856 1.053 1.00 97.31 87 GLU A O 1
ATOM 710 N N . ARG A 1 88 ? 13.961 -2.684 -0.649 1.00 97.81 88 ARG A N 1
ATOM 711 C CA . ARG A 1 88 ? 13.671 -1.366 -0.057 1.00 97.81 88 ARG A CA 1
ATOM 712 C C . ARG A 1 88 ? 12.175 -1.076 0.040 1.00 97.81 88 ARG A C 1
ATOM 714 O O . ARG A 1 88 ? 11.735 -0.458 1.003 1.00 97.81 88 ARG A O 1
ATOM 721 N N . GLY A 1 89 ? 11.395 -1.506 -0.951 1.00 97.31 89 GLY A N 1
ATOM 722 C CA . GLY A 1 89 ? 9.938 -1.414 -0.909 1.00 97.31 89 GLY A CA 1
ATOM 723 C C . GLY A 1 89 ? 9.366 -2.190 0.277 1.00 97.31 89 GLY A C 1
ATOM 724 O O . GLY A 1 89 ? 8.539 -1.656 1.013 1.00 97.31 89 GLY A O 1
ATOM 725 N N . PHE A 1 90 ? 9.863 -3.407 0.520 1.00 97.75 90 PHE A N 1
ATOM 726 C CA . PHE A 1 90 ? 9.477 -4.192 1.694 1.00 97.75 90 PHE A CA 1
ATOM 727 C C . PHE A 1 90 ? 9.797 -3.462 2.998 1.00 97.75 90 PHE A C 1
ATOM 729 O O . PHE A 1 90 ? 8.917 -3.346 3.845 1.00 97.75 90 PHE A O 1
ATOM 736 N N . GLU A 1 91 ? 10.995 -2.890 3.141 1.00 98.19 91 GLU A N 1
ATOM 737 C CA . GLU A 1 91 ? 11.363 -2.116 4.338 1.00 98.19 91 GLU A CA 1
ATOM 738 C C . GLU A 1 91 ? 10.395 -0.950 4.616 1.00 98.19 91 GLU A C 1
ATOM 740 O O . GLU A 1 91 ? 10.024 -0.719 5.769 1.00 98.19 91 GLU A O 1
ATOM 745 N N . VAL A 1 92 ? 9.939 -0.239 3.576 1.00 98.06 92 VAL A N 1
ATOM 746 C CA . VAL A 1 92 ? 8.958 0.854 3.712 1.00 98.06 92 VAL A CA 1
ATOM 747 C C . VAL A 1 92 ? 7.623 0.339 4.250 1.00 98.06 92 VAL A C 1
ATOM 749 O O . VAL A 1 92 ? 7.077 0.916 5.193 1.00 98.06 92 VAL A O 1
ATOM 752 N N . PHE A 1 93 ? 7.092 -0.743 3.676 1.00 98.00 93 PHE A N 1
ATOM 753 C CA . PHE A 1 93 ? 5.795 -1.283 4.091 1.00 98.00 93 PHE A CA 1
ATOM 754 C C . PHE A 1 93 ? 5.847 -1.979 5.458 1.00 98.00 93 PHE A C 1
ATOM 756 O O . PHE A 1 93 ? 4.893 -1.850 6.225 1.00 98.00 93 PHE A O 1
ATOM 763 N N . GLU A 1 94 ? 6.958 -2.625 5.818 1.00 97.94 94 GLU A N 1
ATOM 764 C CA . GLU A 1 94 ? 7.184 -3.165 7.167 1.00 97.94 94 GLU A CA 1
ATOM 765 C C . GLU A 1 94 ? 7.213 -2.047 8.221 1.00 97.94 94 GLU A C 1
ATOM 767 O O . GLU A 1 94 ? 6.555 -2.138 9.262 1.00 97.94 94 GLU A O 1
ATOM 772 N N . ALA A 1 95 ? 7.917 -0.943 7.941 1.00 97.62 95 ALA A N 1
ATOM 773 C CA . ALA A 1 95 ? 7.948 0.215 8.832 1.00 97.62 95 ALA A CA 1
ATOM 774 C C . ALA A 1 95 ? 6.561 0.866 8.975 1.00 97.62 95 ALA A C 1
ATOM 776 O O . ALA A 1 95 ? 6.152 1.212 10.087 1.00 97.62 95 ALA A O 1
ATOM 777 N N . LEU A 1 96 ? 5.820 0.989 7.869 1.00 97.19 96 LEU A N 1
ATOM 778 C CA . LEU A 1 96 ? 4.455 1.512 7.865 1.00 97.19 96 LEU A CA 1
ATOM 779 C C . LEU A 1 96 ? 3.508 0.618 8.677 1.00 97.19 96 LEU A C 1
ATOM 781 O O . LEU A 1 96 ? 2.736 1.121 9.493 1.00 97.19 96 LEU A O 1
ATOM 785 N N . TYR A 1 97 ? 3.597 -0.703 8.505 1.00 97.62 97 TYR A N 1
ATOM 786 C CA . TYR A 1 97 ? 2.829 -1.665 9.292 1.00 97.62 97 TYR A CA 1
ATOM 787 C C . TYR A 1 97 ? 3.127 -1.528 10.786 1.00 97.62 97 TYR A C 1
ATOM 789 O O . TYR A 1 97 ? 2.205 -1.419 11.599 1.00 97.62 97 TYR A O 1
ATOM 797 N N . ALA A 1 98 ? 4.409 -1.482 11.157 1.00 96.81 98 ALA A N 1
ATOM 798 C CA . ALA A 1 98 ? 4.822 -1.314 12.543 1.00 96.81 98 ALA A CA 1
ATOM 799 C C . ALA A 1 98 ? 4.287 -0.007 13.149 1.00 96.81 98 ALA A C 1
ATOM 801 O O . ALA A 1 98 ? 3.807 -0.032 14.280 1.00 96.81 98 ALA A O 1
ATOM 802 N N . GLU A 1 99 ? 4.338 1.110 12.415 1.00 95.25 99 GLU A N 1
ATOM 803 C CA . GLU A 1 99 ? 3.825 2.411 12.862 1.00 95.25 99 GLU A CA 1
ATOM 804 C C . GLU A 1 99 ? 2.315 2.379 13.103 1.00 95.25 99 GLU A C 1
ATOM 806 O O . GLU A 1 99 ? 1.856 2.681 14.204 1.00 95.25 99 GLU A O 1
ATOM 811 N N . LEU A 1 100 ? 1.543 1.929 12.114 1.00 94.19 100 LEU A N 1
ATOM 812 C CA . LEU A 1 100 ? 0.084 1.865 12.215 1.00 94.19 100 LEU A CA 1
ATOM 813 C C . LEU A 1 100 ? -0.388 0.892 13.309 1.00 94.19 100 LEU A C 1
ATOM 815 O O . LEU A 1 100 ? -1.474 1.058 13.869 1.00 94.19 100 LEU A O 1
ATOM 819 N N . ASN A 1 101 ? 0.433 -0.100 13.661 1.00 94.38 101 ASN A N 1
ATOM 820 C CA . ASN A 1 101 ? 0.148 -1.043 14.738 1.00 94.38 101 ASN A CA 1
ATOM 821 C C . ASN A 1 101 ? 0.430 -0.478 16.152 1.00 94.38 101 ASN A C 1
ATOM 823 O O . ASN A 1 101 ? -0.015 -1.066 17.141 1.00 94.38 101 ASN A O 1
ATOM 827 N N . LYS A 1 102 ? 1.127 0.664 16.299 1.00 82.62 102 LYS A N 1
ATOM 828 C CA . LYS A 1 102 ? 1.505 1.223 17.620 1.00 82.62 102 LYS A CA 1
ATOM 829 C C . LYS A 1 102 ? 0.324 1.685 18.477 1.00 82.62 102 LYS A C 1
ATOM 831 O O . LYS A 1 102 ? 0.483 1.807 19.688 1.00 82.62 102 LYS A O 1
ATOM 836 N N . HIS A 1 103 ? -0.870 1.853 17.911 1.00 61.16 103 HIS A N 1
ATOM 837 C CA . HIS A 1 103 ? -2.075 2.283 18.637 1.00 61.16 103 HIS A CA 1
ATOM 838 C C . HIS A 1 103 ? -2.722 1.206 19.541 1.00 61.16 103 HIS A C 1
ATOM 840 O O . HIS A 1 103 ? -3.871 1.354 19.952 1.00 61.16 103 HIS A O 1
ATOM 846 N N . LYS A 1 104 ? -2.005 0.118 19.858 1.00 52.59 104 LYS A N 1
ATOM 847 C CA . LYS A 1 104 ? -2.452 -0.971 20.749 1.00 52.59 104 LYS A CA 1
ATOM 848 C C . LYS A 1 104 ? -1.644 -1.115 22.053 1.00 52.59 104 LYS A C 1
ATOM 850 O O . LYS A 1 104 ? -1.737 -2.163 22.689 1.00 52.59 104 LYS A O 1
ATOM 855 N N . ARG A 1 105 ? -0.849 -0.116 22.449 1.00 45.19 105 ARG A N 1
ATOM 856 C CA . ARG A 1 105 ? -0.198 -0.087 23.773 1.00 45.19 105 ARG A CA 1
ATOM 857 C C . ARG A 1 105 ? -0.940 0.810 24.747 1.00 45.19 105 ARG A C 1
ATOM 859 O O . ARG A 1 105 ? -1.340 1.910 24.314 1.00 45.19 105 ARG A O 1
#

Sequence (105 aa):
MHEDTTKTNGFPFDMFQGEFSHQGDNCTFETMLNRFNIKDKILKNISEIVHDIDLKDEKFGRKEAKGIDCILRGLMENSKNDKKLLERGFEVFEALYAELNKHKR

pLDDT: mean 89.7, std 14.8, range [37.12, 98.38]

Radius of gyration: 15.85 Å; chains: 1; bounding box: 33×34×55 Å

Secondary structure (DSSP, 8-state):
--------S---BSSTT-SBS-BTTB-HHHHHHHHTT---HHHHHHHHHHHHHHT-S-SS--HHHHHHHHHHHHHHHT-S-HHHHHHHHHHHHHHHHHHHGGGG-

Foldseek 3Di:
DPPPPPDDPDFDDCDVVTQQHDDDLFGSQRSVCVVVVPPDPLSVVVRLLVSCLPVVPCPPVDPVNVVLNVVLVVLVVPDPDVVVSVVVNVVVVVVSSVVSVPVPD